Protein AF-A0ABD6EQ61-F1 (afdb_monomer)

Structure (mmCIF, N/CA/C/O backbone):
data_AF-A0ABD6EQ61-F1
#
_entry.id   AF-A0ABD6EQ61-F1
#
loop_
_atom_site.group_PDB
_atom_site.id
_atom_site.type_symbol
_atom_site.label_atom_id
_atom_site.label_alt_id
_atom_site.label_comp_id
_atom_site.label_asym_id
_atom_site.label_entity_id
_atom_site.label_seq_id
_atom_site.pdbx_PDB_ins_code
_atom_site.Cartn_x
_atom_site.Cartn_y
_atom_site.Cartn_z
_atom_site.occupancy
_atom_site.B_iso_or_equiv
_atom_site.auth_seq_id
_atom_site.auth_comp_id
_atom_site.auth_asym_id
_atom_site.auth_atom_id
_atom_site.pdbx_PDB_model_num
ATOM 1 N N . MET A 1 1 ? 49.813 24.484 -126.669 1.00 43.94 1 MET A N 1
ATOM 2 C CA . MET A 1 1 ? 51.231 24.761 -126.349 1.00 43.94 1 MET A CA 1
ATOM 3 C C . MET A 1 1 ? 51.283 25.978 -125.433 1.00 43.94 1 MET A C 1
ATOM 5 O O . MET A 1 1 ? 50.565 26.925 -125.719 1.00 43.94 1 MET A O 1
ATOM 9 N N . LYS A 1 2 ? 52.130 25.920 -124.394 1.00 38.12 2 LYS A N 1
ATOM 10 C CA . LYS A 1 2 ? 52.390 26.899 -123.311 1.00 38.12 2 LYS A CA 1
ATOM 11 C C . LYS A 1 2 ? 51.628 26.684 -121.996 1.00 38.12 2 LYS A C 1
ATOM 13 O O . LYS A 1 2 ? 50.573 27.247 -121.738 1.00 38.12 2 LYS A O 1
ATOM 18 N N . MET A 1 3 ? 52.274 25.844 -121.182 1.00 47.66 3 MET A N 1
ATOM 19 C CA . MET A 1 3 ? 52.389 25.958 -119.729 1.00 47.66 3 MET A CA 1
ATOM 20 C C . MET A 1 3 ? 52.598 27.409 -119.287 1.00 47.66 3 MET A C 1
ATOM 22 O O . MET A 1 3 ? 53.531 28.050 -119.770 1.00 47.66 3 MET A O 1
ATOM 26 N N . THR A 1 4 ? 51.844 27.841 -118.276 1.00 48.12 4 THR A N 1
ATOM 27 C CA . THR A 1 4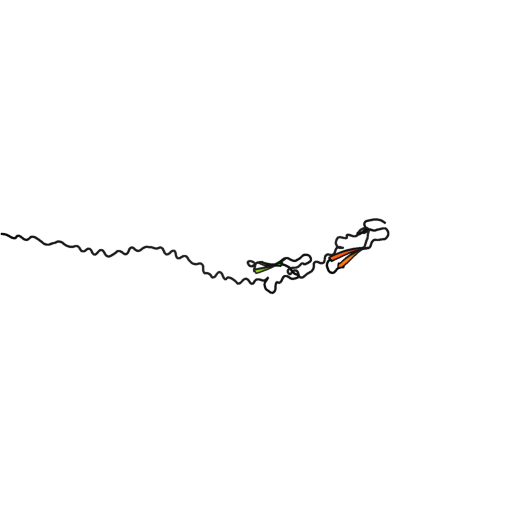 ? 52.349 28.810 -117.299 1.00 48.12 4 THR A CA 1
ATOM 28 C C . THR A 1 4 ? 51.806 28.462 -115.91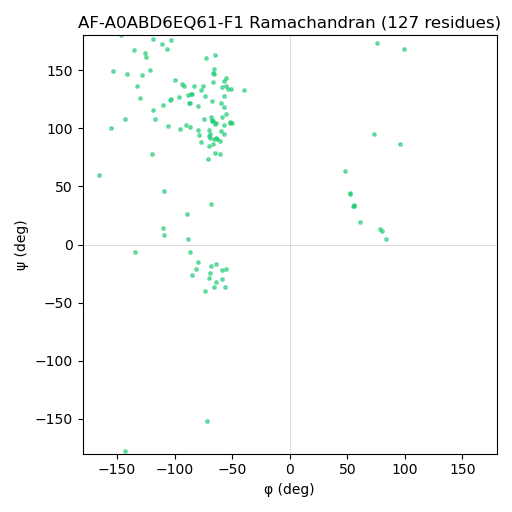7 1.00 48.12 4 THR A C 1
ATOM 30 O O . THR A 1 4 ? 50.618 28.576 -115.631 1.00 48.12 4 THR A O 1
ATOM 33 N N . THR A 1 5 ? 52.715 27.968 -115.088 1.00 56.69 5 THR A N 1
ATOM 34 C CA . THR A 1 5 ? 52.612 27.698 -113.655 1.00 56.69 5 THR A CA 1
ATOM 35 C C . THR A 1 5 ? 52.237 28.962 -112.880 1.00 56.69 5 THR A C 1
ATOM 37 O O . THR A 1 5 ? 52.807 30.011 -113.163 1.00 56.69 5 THR A O 1
ATOM 40 N N . CYS A 1 6 ? 51.379 28.870 -111.856 1.00 47.62 6 CYS A N 1
ATOM 41 C CA . CYS A 1 6 ? 51.390 29.846 -110.762 1.00 47.62 6 CYS A CA 1
ATOM 42 C C . CYS A 1 6 ? 50.811 29.278 -109.445 1.00 47.62 6 CYS A C 1
ATOM 44 O O . CYS A 1 6 ? 49.607 29.229 -109.232 1.00 47.62 6 CYS A O 1
ATOM 46 N N . ILE A 1 7 ? 51.756 28.909 -108.573 1.00 56.66 7 ILE A N 1
ATOM 47 C CA . ILE A 1 7 ? 51.791 29.108 -107.113 1.00 56.66 7 ILE A CA 1
ATOM 48 C C . ILE A 1 7 ? 50.859 28.262 -106.223 1.00 56.66 7 ILE A C 1
ATOM 50 O O . ILE A 1 7 ? 49.739 28.618 -105.873 1.00 56.66 7 ILE A O 1
ATOM 54 N N . ILE A 1 8 ? 51.460 27.176 -105.733 1.00 50.53 8 ILE A N 1
ATOM 55 C CA . ILE A 1 8 ? 51.165 26.492 -104.472 1.00 50.53 8 ILE A CA 1
ATOM 56 C C . ILE A 1 8 ? 51.366 27.481 -103.316 1.00 50.53 8 ILE A C 1
ATOM 58 O O . ILE A 1 8 ? 52.475 27.978 -103.142 1.00 50.53 8 ILE A O 1
ATOM 62 N N . SER A 1 9 ? 50.336 27.731 -102.504 1.00 48.50 9 SER A N 1
ATOM 63 C CA . SER A 1 9 ? 50.456 28.179 -101.101 1.00 48.50 9 SER A CA 1
ATOM 64 C C . SER A 1 9 ? 49.111 28.027 -100.384 1.00 48.50 9 SER A C 1
ATOM 66 O O . SER A 1 9 ? 48.530 28.992 -99.892 1.00 48.50 9 SER A O 1
ATOM 68 N N . VAL A 1 10 ? 48.588 26.800 -100.307 1.00 55.84 10 VAL A N 1
ATOM 69 C CA . VAL A 1 10 ? 47.589 26.490 -99.276 1.00 55.84 10 VAL A CA 1
ATOM 70 C C . VAL A 1 10 ? 48.372 26.330 -97.977 1.00 55.84 10 VAL A C 1
ATOM 72 O O . VAL A 1 10 ? 48.852 25.248 -97.655 1.00 55.84 10 VAL A O 1
ATOM 75 N N . LEU A 1 11 ? 48.573 27.439 -97.261 1.00 53.44 11 LEU A N 1
ATOM 76 C CA . LEU A 1 11 ? 49.031 27.408 -95.877 1.00 53.44 11 LEU A CA 1
ATOM 77 C C . LEU A 1 11 ? 47.926 26.750 -95.051 1.00 53.44 11 LEU A C 1
ATOM 79 O O . LEU A 1 11 ? 47.007 27.405 -94.560 1.00 53.44 11 LEU A O 1
ATOM 83 N N . THR A 1 12 ? 48.017 25.432 -94.907 1.00 50.38 12 THR A N 1
ATOM 84 C CA . THR A 1 12 ? 47.333 24.682 -93.864 1.00 50.38 12 THR A CA 1
ATOM 85 C C . THR A 1 12 ? 47.838 25.206 -92.522 1.00 50.38 12 THR A C 1
ATOM 87 O O . THR A 1 12 ? 48.814 24.701 -91.970 1.00 50.38 12 THR A O 1
ATOM 90 N N . LYS A 1 13 ? 47.192 26.243 -91.977 1.00 46.00 13 LYS A N 1
ATOM 91 C CA . LYS A 1 13 ? 47.269 26.521 -90.543 1.00 46.00 13 LYS A CA 1
ATOM 92 C C . LYS A 1 13 ? 46.569 25.362 -89.840 1.00 46.00 13 LYS A C 1
ATOM 94 O O . LYS A 1 13 ? 45.375 25.407 -89.568 1.00 46.00 13 LYS A O 1
ATOM 99 N N . GLN A 1 14 ? 47.329 24.304 -89.574 1.00 48.47 14 GLN A N 1
ATOM 100 C CA . GLN A 1 14 ? 47.028 23.342 -88.525 1.00 48.47 14 GLN A CA 1
ATOM 101 C C . GLN A 1 14 ? 47.137 24.086 -87.193 1.00 48.47 14 GLN A C 1
ATOM 103 O O . GLN A 1 14 ? 48.142 24.025 -86.494 1.00 48.47 14 GLN A O 1
ATOM 108 N N . THR A 1 15 ? 46.100 24.847 -86.849 1.00 46.84 15 THR A N 1
ATOM 109 C CA . THR A 1 15 ? 45.854 25.206 -85.458 1.00 46.84 15 THR A CA 1
ATOM 110 C C . THR A 1 15 ? 45.411 23.931 -84.765 1.00 46.84 15 THR A C 1
ATOM 112 O O . THR A 1 15 ? 44.268 23.496 -84.891 1.00 46.84 15 THR A O 1
ATOM 115 N N . THR A 1 16 ? 46.361 23.298 -84.087 1.00 51.25 16 THR A N 1
ATOM 116 C CA . THR A 1 16 ? 46.137 22.223 -83.128 1.00 51.25 16 THR A CA 1
ATOM 117 C C . THR A 1 16 ? 45.200 22.736 -82.036 1.00 51.25 16 THR A C 1
ATOM 119 O O . THR A 1 16 ? 45.631 23.392 -81.089 1.00 51.25 16 THR A O 1
ATOM 122 N N . ILE A 1 17 ? 43.901 22.481 -82.183 1.00 57.25 17 ILE A N 1
ATOM 123 C CA . ILE A 1 17 ? 42.932 22.661 -81.104 1.00 57.25 17 ILE A CA 1
ATOM 124 C C . ILE A 1 17 ? 43.088 21.437 -80.203 1.00 57.25 17 ILE A C 1
ATOM 126 O O . ILE A 1 17 ? 42.546 20.368 -80.474 1.00 57.25 17 ILE A O 1
ATOM 130 N N . SER A 1 18 ? 43.903 21.581 -79.159 1.00 48.28 18 SER A N 1
ATOM 131 C CA . SER A 1 18 ? 43.946 20.630 -78.050 1.00 48.28 18 SER A CA 1
ATOM 132 C C . SER A 1 18 ? 42.541 20.475 -77.458 1.00 48.28 18 SER A C 1
ATOM 134 O O . SER A 1 18 ? 41.819 21.471 -77.355 1.00 48.28 18 SER A O 1
ATOM 136 N N . PRO A 1 19 ? 42.130 19.271 -77.026 1.00 53.31 19 PRO A N 1
ATOM 137 C CA . PRO A 1 19 ? 40.847 19.107 -76.368 1.00 53.31 19 PRO A CA 1
ATOM 138 C C . PRO A 1 19 ? 40.913 19.829 -75.019 1.00 53.31 19 PRO A C 1
ATOM 140 O O . PRO A 1 19 ? 41.580 19.379 -74.085 1.00 53.31 19 PRO A O 1
ATOM 143 N N . VAL A 1 20 ? 40.244 20.977 -74.910 1.00 53.12 20 VAL A N 1
ATOM 144 C CA . VAL A 1 20 ? 40.008 21.613 -73.614 1.00 53.12 20 VAL A CA 1
ATOM 145 C C . VAL A 1 20 ? 39.056 20.693 -72.862 1.00 53.12 20 VAL A C 1
ATOM 147 O O . VAL A 1 20 ? 37.887 20.543 -73.213 1.00 53.12 20 VAL A O 1
ATOM 150 N N . ARG A 1 21 ? 39.604 20.003 -71.863 1.00 55.31 21 ARG A N 1
ATOM 151 C CA . ARG A 1 21 ? 38.891 19.099 -70.964 1.00 55.31 21 ARG A CA 1
ATOM 152 C C . ARG A 1 21 ? 37.742 19.887 -70.329 1.00 55.31 21 ARG A C 1
ATOM 154 O O . ARG A 1 21 ? 37.987 20.818 -69.565 1.00 55.31 21 ARG A O 1
ATOM 161 N N . ALA A 1 22 ? 36.502 19.540 -70.665 1.00 55.88 22 ALA A N 1
ATOM 162 C CA . ALA A 1 22 ? 35.324 20.048 -69.977 1.00 55.88 22 ALA A CA 1
ATOM 163 C C . ALA A 1 22 ? 35.371 19.535 -68.532 1.00 55.88 22 ALA A C 1
ATOM 165 O O . ALA A 1 22 ? 34.962 18.415 -68.233 1.00 55.88 22 ALA A O 1
ATOM 166 N N . SER A 1 23 ? 35.967 20.328 -67.645 1.00 57.09 23 SER A N 1
ATOM 167 C CA . SER A 1 23 ? 36.009 20.051 -66.217 1.00 57.09 23 SER A CA 1
ATOM 168 C C . SER A 1 23 ? 34.604 20.242 -65.665 1.00 57.09 23 SER A C 1
ATOM 170 O O . SER A 1 23 ? 34.192 21.348 -65.324 1.00 57.09 23 SER A O 1
ATOM 172 N N . THR A 1 24 ? 33.844 19.153 -65.607 1.00 59.88 24 THR A N 1
ATOM 173 C CA . THR A 1 24 ? 32.619 19.074 -64.819 1.00 59.88 24 THR A CA 1
ATOM 174 C C . THR A 1 24 ? 32.977 19.387 -63.368 1.00 59.88 24 THR A C 1
ATOM 176 O O . THR A 1 24 ? 33.539 18.543 -62.669 1.00 59.88 24 THR A O 1
ATOM 179 N N . PHE A 1 25 ? 32.670 20.598 -62.902 1.00 57.53 25 PHE A N 1
ATOM 180 C CA . PHE A 1 25 ? 32.642 20.913 -61.477 1.00 57.53 25 PHE A CA 1
ATOM 181 C C . PHE A 1 25 ? 31.424 20.215 -60.861 1.00 57.53 25 PHE A C 1
ATOM 183 O O . PHE A 1 25 ? 30.413 20.834 -60.543 1.00 57.53 25 PHE A O 1
ATOM 190 N N . LEU A 1 26 ? 31.510 18.893 -60.703 1.00 61.66 26 LEU A N 1
ATOM 191 C CA . LEU A 1 26 ? 30.679 18.185 -59.742 1.00 61.66 26 LEU A CA 1
ATOM 192 C C . LEU A 1 26 ? 31.181 18.620 -58.369 1.00 61.66 26 LEU A C 1
ATOM 194 O O . LEU A 1 26 ? 32.149 18.068 -57.840 1.00 61.66 26 LEU A O 1
ATOM 198 N N . ALA A 1 27 ? 30.565 19.671 -57.827 1.00 61.72 27 ALA A N 1
ATOM 199 C C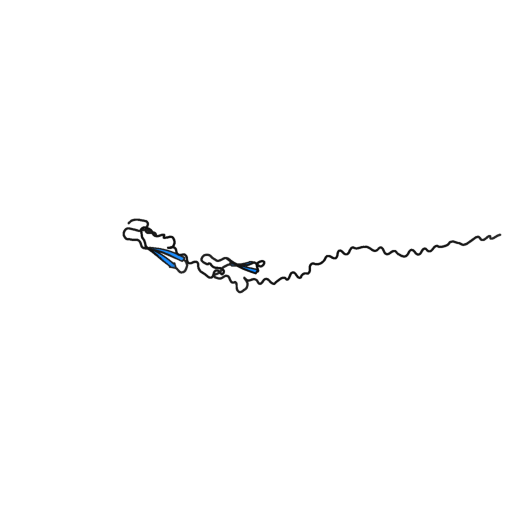A . ALA A 1 27 ? 30.734 20.049 -56.438 1.00 61.72 27 ALA A CA 1
ATOM 200 C C . ALA A 1 27 ? 30.456 18.801 -55.597 1.00 61.72 27 ALA A C 1
ATOM 202 O O . ALA A 1 27 ? 29.317 18.355 -55.462 1.00 61.72 27 ALA A O 1
ATOM 203 N N . SER A 1 28 ? 31.521 18.195 -55.079 1.00 62.97 28 SER A N 1
ATOM 204 C CA . SER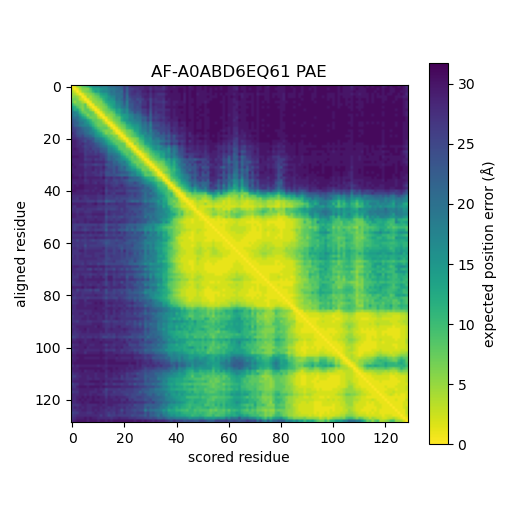 A 1 28 ? 31.416 17.104 -54.127 1.00 62.97 28 SER A CA 1
ATOM 205 C C . SER A 1 28 ? 30.896 17.715 -52.835 1.00 62.97 28 SER A C 1
ATOM 207 O O . SER A 1 28 ? 31.679 18.090 -51.963 1.00 62.97 28 SER A O 1
ATOM 209 N N . VAL A 1 29 ? 29.572 17.862 -52.714 1.00 62.34 29 VAL A N 1
ATOM 210 C CA . VAL A 1 29 ? 28.930 18.046 -51.415 1.00 62.34 29 VAL A CA 1
ATOM 211 C C . VAL A 1 29 ? 29.229 16.766 -50.658 1.00 62.34 29 VAL A C 1
ATOM 213 O O . VAL A 1 29 ? 28.547 15.751 -50.784 1.00 62.34 29 VAL A O 1
ATOM 216 N N . LYS A 1 30 ? 30.343 16.778 -49.932 1.00 66.00 30 LYS A N 1
ATOM 217 C CA . LYS A 1 30 ? 30.706 15.688 -49.052 1.00 66.00 30 LYS A CA 1
ATOM 218 C C . LYS A 1 30 ? 29.692 15.743 -47.926 1.00 66.00 30 LYS A C 1
ATOM 220 O O . LYS A 1 30 ? 29.840 16.534 -46.998 1.00 66.00 30 LYS A O 1
ATOM 225 N N . ALA A 1 31 ? 28.632 14.947 -48.052 1.00 64.75 31 ALA A N 1
ATOM 226 C CA . ALA A 1 31 ? 27.750 14.646 -46.945 1.00 64.75 31 ALA A CA 1
ATOM 227 C C . ALA A 1 31 ? 28.657 14.169 -45.810 1.00 64.75 31 ALA A C 1
ATOM 229 O O . ALA A 1 31 ? 29.255 13.091 -45.884 1.00 64.75 31 ALA A O 1
ATOM 230 N N . ARG A 1 32 ? 28.859 15.022 -44.803 1.00 63.25 32 ARG A N 1
ATOM 231 C CA . ARG A 1 32 ? 29.512 14.590 -43.576 1.00 63.25 32 ARG A CA 1
ATOM 232 C C . ARG A 1 32 ? 28.552 13.577 -42.982 1.00 63.25 32 ARG A C 1
ATOM 234 O O . ARG A 1 32 ? 27.502 13.956 -42.473 1.00 63.25 32 ARG A O 1
ATOM 241 N N . ARG A 1 33 ? 28.880 12.289 -43.105 1.00 64.88 33 ARG A N 1
ATOM 242 C CA . ARG A 1 33 ? 28.265 11.284 -42.246 1.00 64.88 33 ARG A CA 1
ATOM 243 C C . ARG A 1 33 ? 28.575 11.732 -40.825 1.00 64.88 33 ARG A C 1
ATOM 245 O O . ARG A 1 33 ? 29.747 11.889 -40.479 1.00 64.88 33 ARG A O 1
ATOM 252 N N . LEU A 1 34 ? 27.530 12.010 -40.050 1.00 59.34 34 LEU A N 1
ATOM 253 C CA . LEU A 1 34 ? 27.657 12.050 -38.601 1.00 59.34 34 LEU A CA 1
ATOM 254 C C . LEU A 1 34 ? 28.339 10.738 -38.190 1.00 59.34 34 LEU A C 1
ATOM 256 O O . LEU A 1 34 ? 27.986 9.691 -38.743 1.00 59.34 34 LEU A O 1
ATOM 260 N N . PRO A 1 35 ? 29.349 10.774 -37.309 1.00 61.44 35 PRO A N 1
ATOM 261 C CA . PRO A 1 35 ? 29.958 9.545 -36.838 1.00 61.44 35 PRO A CA 1
ATOM 262 C C . PRO A 1 35 ? 28.850 8.684 -36.224 1.00 61.44 35 PRO A C 1
ATOM 264 O O . PRO A 1 35 ? 28.112 9.149 -35.358 1.00 61.44 35 PRO A O 1
ATOM 267 N N . GLU A 1 36 ? 28.736 7.423 -36.647 1.00 58.72 36 GLU A N 1
ATOM 268 C CA . GLU A 1 36 ? 27.879 6.403 -36.016 1.00 58.72 36 GLU A CA 1
ATOM 269 C C . GLU A 1 36 ? 28.409 6.003 -34.622 1.00 58.72 36 GLU A C 1
ATOM 271 O O . GLU A 1 36 ? 28.310 4.863 -34.187 1.00 58.72 36 GLU A O 1
ATOM 276 N N . THR A 1 37 ? 28.989 6.958 -33.898 1.00 58.97 37 THR A N 1
ATOM 277 C CA . THR A 1 37 ? 29.359 6.857 -32.493 1.00 58.97 37 THR A CA 1
ATOM 278 C C . THR A 1 37 ? 28.435 7.746 -31.671 1.00 58.97 37 THR A C 1
ATOM 280 O O . THR A 1 37 ? 28.870 8.457 -30.768 1.00 58.97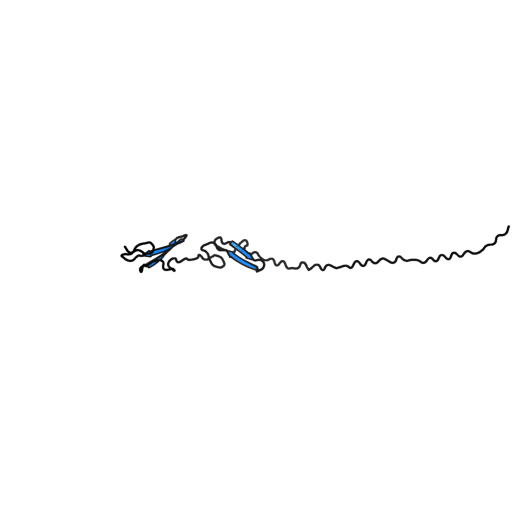 37 THR A O 1
ATOM 283 N N . VAL A 1 38 ? 27.126 7.684 -31.931 1.00 58.38 38 VAL A N 1
ATOM 284 C CA . VAL A 1 38 ? 26.233 7.676 -30.773 1.00 58.38 38 VAL A CA 1
ATOM 285 C C . VAL A 1 38 ? 26.595 6.372 -30.093 1.00 58.38 38 VAL A C 1
ATOM 287 O O . VAL A 1 38 ? 26.289 5.305 -30.623 1.00 58.38 38 VAL A O 1
ATOM 290 N N . HIS A 1 39 ? 27.337 6.428 -28.986 1.00 61.50 39 HIS A N 1
ATOM 291 C CA . HIS A 1 39 ? 27.433 5.270 -28.117 1.00 61.50 39 HIS A CA 1
ATOM 292 C C . HIS A 1 39 ? 25.991 4.828 -27.870 1.00 61.50 39 HIS A C 1
ATOM 294 O O . HIS A 1 39 ? 25.265 5.473 -27.111 1.00 61.50 39 HIS A O 1
ATOM 300 N N . LYS A 1 40 ? 25.564 3.736 -28.522 1.00 61.09 40 LYS A N 1
ATOM 301 C CA . LYS A 1 40 ? 24.501 2.876 -28.013 1.00 61.09 40 LYS A CA 1
ATOM 302 C C . LYS A 1 40 ? 25.049 2.377 -26.688 1.00 61.09 40 LYS A C 1
ATOM 304 O O . LYS A 1 40 ? 25.627 1.301 -26.590 1.00 61.09 40 LYS A O 1
ATOM 309 N N . THR A 1 41 ? 24.982 3.245 -25.687 1.00 65.75 41 THR A N 1
ATOM 310 C CA . THR A 1 41 ? 25.231 2.901 -24.307 1.00 65.75 41 THR A CA 1
ATOM 311 C C . THR A 1 41 ? 24.195 1.828 -24.077 1.00 65.75 41 THR A C 1
ATOM 313 O O . THR A 1 41 ? 23.005 2.105 -24.208 1.00 65.75 41 THR A O 1
ATOM 316 N N . LYS A 1 42 ? 24.632 0.578 -23.936 1.00 74.81 42 LYS A N 1
ATOM 317 C CA . LYS A 1 42 ? 23.731 -0.541 -23.702 1.00 74.81 42 LYS A CA 1
ATOM 318 C C . LYS A 1 42 ? 23.009 -0.219 -22.397 1.00 74.81 42 LYS A C 1
ATOM 320 O O . LYS A 1 42 ? 23.588 -0.361 -21.328 1.00 74.81 42 LYS A O 1
ATOM 325 N N . VAL A 1 43 ? 21.800 0.323 -22.501 1.00 79.25 43 VAL A N 1
ATOM 326 C CA . VAL A 1 43 ? 20.977 0.642 -21.342 1.00 79.25 43 VAL A CA 1
ATOM 327 C C . VAL A 1 43 ? 20.468 -0.702 -20.842 1.00 79.25 43 VAL A C 1
ATOM 329 O O . VAL A 1 43 ? 19.716 -1.387 -21.537 1.00 79.25 43 VAL A O 1
ATOM 332 N N . GLU A 1 44 ? 20.995 -1.149 -19.707 1.00 84.44 44 GLU A N 1
ATOM 333 C CA . GLU A 1 44 ? 20.637 -2.446 -19.147 1.00 84.44 44 GLU A CA 1
ATOM 334 C C . GLU A 1 44 ? 19.186 -2.416 -18.686 1.00 84.44 44 GLU A C 1
ATOM 336 O O . GLU A 1 44 ? 18.808 -1.572 -17.879 1.00 84.44 44 GLU A O 1
ATOM 341 N N . ASN A 1 45 ? 18.372 -3.333 -19.213 1.00 89.69 45 ASN A N 1
ATOM 342 C CA . ASN A 1 45 ? 16.984 -3.458 -18.797 1.00 89.69 45 ASN A CA 1
ATOM 343 C C . ASN A 1 45 ? 16.927 -3.932 -17.340 1.00 89.69 45 ASN A C 1
ATOM 345 O O . ASN A 1 45 ? 17.165 -5.106 -17.051 1.00 89.69 45 ASN A O 1
ATOM 349 N N . MET A 1 46 ? 16.571 -3.014 -16.444 1.00 90.56 46 MET A N 1
ATOM 350 C CA . MET A 1 46 ? 16.432 -3.283 -15.013 1.00 90.56 46 MET A CA 1
ATOM 351 C C . MET A 1 46 ? 15.243 -4.211 -14.708 1.00 90.56 46 MET A C 1
ATOM 353 O O . MET A 1 46 ? 15.239 -4.866 -13.676 1.00 90.56 46 MET A O 1
ATOM 357 N N . CYS A 1 47 ? 14.287 -4.365 -15.631 1.00 94.94 47 CYS A N 1
ATOM 358 C CA . CYS A 1 47 ? 13.188 -5.337 -15.564 1.00 94.94 47 CYS A CA 1
ATOM 359 C C . CYS A 1 47 ? 13.544 -6.699 -16.198 1.00 94.94 47 CYS A C 1
ATOM 361 O O . CYS A 1 47 ? 12.674 -7.388 -16.728 1.00 94.94 47 CYS A O 1
ATOM 363 N N . GLY A 1 48 ? 14.830 -7.062 -16.227 1.00 89.12 48 GLY A N 1
ATOM 364 C CA . GLY A 1 48 ? 15.320 -8.310 -16.817 1.00 89.12 48 GLY A CA 1
ATOM 365 C C . GLY A 1 48 ? 14.969 -9.571 -16.010 1.00 89.12 48 GLY A C 1
ATOM 366 O O . GLY A 1 48 ? 13.986 -9.630 -15.280 1.00 89.12 48 GLY A O 1
ATOM 367 N N . ALA A 1 49 ? 15.811 -10.606 -16.115 1.00 83.62 49 ALA A N 1
ATOM 368 C CA . ALA A 1 49 ? 15.569 -11.921 -15.498 1.00 83.62 49 ALA A CA 1
ATOM 369 C C . ALA A 1 49 ? 15.408 -11.897 -13.961 1.00 83.62 49 ALA A C 1
ATOM 371 O O . ALA A 1 49 ? 14.816 -12.809 -13.391 1.00 83.62 49 ALA A O 1
ATOM 372 N N . LYS A 1 50 ? 15.929 -10.862 -13.291 1.00 87.06 50 LYS A N 1
ATOM 373 C CA . LYS A 1 50 ? 15.696 -10.572 -11.872 1.00 87.06 50 LYS A CA 1
ATOM 374 C C . LYS A 1 50 ? 15.043 -9.197 -11.757 1.00 87.06 50 LYS A C 1
ATOM 376 O O . LYS A 1 50 ? 15.726 -8.217 -11.483 1.00 87.06 50 LYS A O 1
ATOM 381 N N . SER A 1 51 ? 13.744 -9.132 -12.037 1.00 91.19 51 SER A N 1
ATOM 382 C CA . SER A 1 51 ? 12.969 -7.903 -11.854 1.00 91.19 51 SER A CA 1
ATOM 383 C C . SER A 1 51 ? 13.034 -7.446 -10.385 1.00 91.19 51 SER A C 1
ATOM 385 O O . SER A 1 51 ? 12.871 -8.288 -9.500 1.00 91.19 51 SER A O 1
ATOM 387 N N . PRO A 1 52 ? 13.243 -6.145 -10.110 1.00 95.62 52 PRO A N 1
ATOM 388 C CA . PRO A 1 52 ? 13.238 -5.595 -8.753 1.00 95.62 52 PRO A CA 1
ATOM 389 C C . PRO A 1 52 ? 11.838 -5.599 -8.124 1.00 95.62 52 PRO A C 1
ATOM 391 O O . PRO A 1 52 ? 11.709 -5.648 -6.905 1.00 95.62 52 PRO A O 1
ATOM 394 N N . CYS A 1 53 ? 10.789 -5.586 -8.949 1.00 97.44 53 CYS A N 1
ATOM 395 C CA . CYS A 1 53 ? 9.407 -5.583 -8.486 1.00 97.44 53 CYS A CA 1
ATOM 396 C C . CYS A 1 53 ? 8.993 -6.957 -7.944 1.00 97.44 53 CYS A C 1
ATOM 398 O O . CYS A 1 53 ? 9.128 -7.969 -8.638 1.00 97.44 53 CYS A O 1
ATOM 400 N N . LEU A 1 54 ? 8.458 -6.977 -6.724 1.00 95.69 54 LEU A N 1
ATOM 401 C CA . LEU A 1 54 ? 8.038 -8.173 -5.993 1.00 95.69 54 LEU A CA 1
ATOM 402 C C . LEU A 1 54 ? 6.511 -8.353 -6.022 1.00 95.69 54 LEU A C 1
ATOM 404 O O . LEU A 1 54 ? 5.780 -7.522 -6.555 1.00 95.69 54 LEU A O 1
ATOM 408 N N . ASN A 1 55 ? 6.022 -9.464 -5.461 1.00 94.44 55 ASN A N 1
ATOM 409 C CA . ASN A 1 55 ? 4.591 -9.726 -5.239 1.00 94.44 55 ASN A CA 1
ATOM 410 C C . ASN A 1 55 ? 3.708 -9.545 -6.491 1.00 94.44 55 ASN A C 1
ATOM 412 O O . ASN A 1 55 ? 2.634 -8.955 -6.432 1.00 94.44 55 ASN A O 1
ATOM 416 N N . ASN A 1 56 ? 4.166 -10.064 -7.635 1.00 93.88 56 ASN A N 1
ATOM 417 C CA . ASN A 1 56 ? 3.483 -9.972 -8.934 1.00 93.88 56 ASN A CA 1
ATOM 418 C C . ASN A 1 56 ? 3.274 -8.536 -9.459 1.00 93.88 56 ASN A C 1
ATOM 420 O O . ASN A 1 56 ? 2.440 -8.314 -10.339 1.00 93.88 56 ASN A O 1
ATOM 424 N N . ALA A 1 57 ? 4.027 -7.556 -8.956 1.00 96.44 57 ALA A N 1
ATOM 425 C CA . ALA A 1 57 ? 4.009 -6.199 -9.483 1.00 96.44 57 ALA A CA 1
ATOM 426 C C . ALA A 1 57 ? 4.555 -6.126 -10.919 1.00 96.44 57 ALA A C 1
ATOM 428 O O . ALA A 1 57 ? 5.413 -6.908 -11.337 1.00 96.44 57 ALA A O 1
ATOM 429 N N . THR A 1 58 ? 4.065 -5.149 -11.686 1.00 96.81 58 THR A N 1
ATOM 430 C CA . THR A 1 58 ? 4.519 -4.920 -13.065 1.00 96.81 58 THR A CA 1
ATOM 431 C C . THR A 1 58 ? 5.734 -3.998 -13.066 1.00 96.81 58 THR A C 1
ATOM 433 O O . THR A 1 58 ? 5.644 -2.863 -12.603 1.00 96.81 58 THR A O 1
ATOM 436 N N . CYS A 1 59 ? 6.853 -4.466 -13.618 1.00 97.19 59 CYS A N 1
ATOM 437 C CA . CYS A 1 59 ? 8.060 -3.659 -13.779 1.00 97.19 59 CYS A CA 1
ATOM 438 C C . CYS A 1 59 ? 8.005 -2.832 -15.066 1.00 97.19 59 CYS A C 1
ATOM 440 O O . CYS A 1 59 ? 7.745 -3.366 -16.145 1.00 97.19 59 CYS A O 1
ATOM 442 N N . ILE A 1 60 ? 8.264 -1.530 -14.949 1.00 96.31 60 ILE A N 1
ATOM 443 C CA . ILE A 1 60 ? 8.285 -0.575 -16.057 1.00 96.31 60 ILE A CA 1
ATOM 444 C C . ILE A 1 60 ? 9.690 0.018 -16.135 1.00 96.31 60 ILE A C 1
ATOM 446 O O . ILE A 1 60 ? 10.129 0.709 -15.216 1.00 96.31 60 ILE A O 1
ATOM 450 N N . PHE A 1 61 ? 10.389 -0.251 -17.235 1.00 95.25 61 PHE A N 1
ATOM 451 C CA . PHE A 1 61 ? 11.741 0.241 -17.474 1.00 95.25 61 PHE A CA 1
ATOM 452 C C . PHE A 1 61 ? 11.723 1.516 -18.324 1.00 95.25 61 PHE A C 1
ATOM 454 O O . PHE A 1 61 ? 11.150 1.525 -19.413 1.00 95.25 61 PHE A O 1
ATOM 461 N N . ASP A 1 62 ? 12.376 2.573 -17.841 1.00 93.44 62 ASP A N 1
ATOM 462 C CA . ASP A 1 62 ? 12.581 3.838 -18.549 1.00 93.44 62 ASP A CA 1
ATOM 463 C C . ASP A 1 62 ? 14.045 3.910 -19.010 1.00 93.44 62 ASP A C 1
ATOM 465 O O . ASP A 1 62 ? 14.969 4.160 -18.226 1.00 93.44 62 ASP A O 1
ATOM 469 N N . ALA A 1 63 ? 14.258 3.636 -20.298 1.00 90.38 63 ALA A N 1
ATOM 470 C CA . ALA A 1 63 ? 15.595 3.570 -20.877 1.00 90.38 63 ALA A CA 1
ATOM 471 C C . ALA A 1 63 ? 16.276 4.946 -20.978 1.00 90.38 63 ALA A C 1
ATOM 473 O O . ALA A 1 63 ? 17.504 5.022 -20.899 1.00 90.38 63 ALA A O 1
ATOM 474 N N . ASP A 1 64 ? 15.496 6.021 -21.112 1.00 90.56 64 ASP A N 1
ATOM 475 C CA . ASP A 1 64 ? 16.007 7.387 -21.242 1.00 90.56 64 ASP A CA 1
ATOM 476 C C . ASP A 1 64 ? 16.545 7.896 -19.902 1.0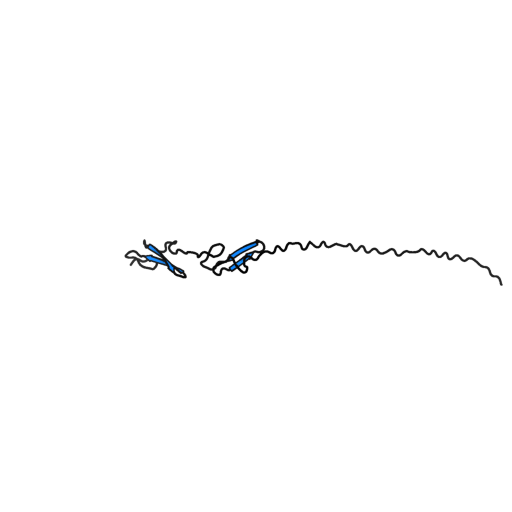0 90.56 64 ASP A C 1
ATOM 478 O O . ASP A 1 64 ? 17.615 8.505 -19.834 1.00 90.56 64 ASP A O 1
ATOM 482 N N . LYS A 1 65 ? 15.836 7.579 -18.812 1.00 92.00 65 LYS A N 1
ATOM 483 C CA . LYS A 1 65 ? 16.237 7.931 -17.444 1.00 92.00 65 LYS A CA 1
ATOM 484 C C . LYS A 1 65 ? 17.167 6.913 -16.795 1.00 92.00 65 LYS A C 1
ATOM 486 O O . LYS A 1 65 ? 17.668 7.176 -15.705 1.00 92.00 65 LYS A O 1
ATOM 491 N N . LYS A 1 66 ? 17.418 5.773 -17.452 1.00 90.94 66 LYS A N 1
ATOM 492 C CA . LYS A 1 66 ? 18.169 4.637 -16.889 1.00 90.94 66 LYS A CA 1
ATOM 493 C C . LYS A 1 66 ? 17.593 4.213 -15.530 1.00 90.94 66 LYS A C 1
ATOM 495 O O . LYS A 1 66 ? 18.337 4.000 -14.576 1.00 90.94 66 LYS A O 1
ATOM 500 N N . SER A 1 67 ? 16.267 4.143 -15.441 1.00 92.88 67 SER A N 1
ATOM 501 C CA . SER A 1 67 ? 15.544 3.878 -14.196 1.00 92.88 67 SER A CA 1
ATOM 502 C C . SER A 1 67 ? 14.433 2.852 -14.398 1.00 92.88 67 SER A C 1
ATOM 504 O O . SER A 1 67 ? 14.042 2.543 -15.523 1.00 92.88 67 SER A O 1
ATOM 506 N N . TYR A 1 68 ? 13.880 2.349 -13.299 1.00 95.06 68 TYR A N 1
ATOM 507 C CA . TYR A 1 68 ? 12.676 1.524 -13.308 1.00 95.06 68 TYR A CA 1
ATOM 508 C C . TYR A 1 68 ? 11.618 2.115 -12.376 1.00 95.06 68 TYR A C 1
ATOM 510 O O . TYR A 1 68 ? 11.901 2.977 -11.548 1.00 95.06 68 TYR A O 1
ATOM 518 N N . SER A 1 69 ? 10.389 1.642 -12.531 1.00 96.88 69 SER A N 1
ATOM 519 C CA . SER A 1 69 ? 9.313 1.843 -11.568 1.00 96.88 69 SER A CA 1
ATOM 520 C C . SER A 1 69 ? 8.478 0.574 -11.472 1.00 96.88 69 SER A C 1
ATOM 522 O O . SER A 1 69 ? 8.321 -0.152 -12.459 1.00 96.88 69 SER A O 1
ATOM 524 N N . CYS A 1 70 ? 7.949 0.300 -10.285 1.00 98.06 70 CYS A N 1
ATOM 525 C CA . CYS A 1 70 ? 7.057 -0.824 -10.060 1.00 98.06 70 CYS A CA 1
ATOM 526 C C . CYS A 1 70 ? 5.618 -0.329 -9.952 1.00 98.06 70 CYS A C 1
ATOM 528 O O . CYS A 1 70 ? 5.286 0.507 -9.114 1.00 98.06 70 CYS A O 1
ATOM 530 N N . LYS A 1 71 ? 4.736 -0.875 -10.789 1.00 97.56 71 LYS A N 1
ATOM 531 C CA . LYS A 1 71 ? 3.294 -0.746 -10.599 1.00 97.56 71 LYS A CA 1
ATOM 532 C C . LYS A 1 71 ? 2.840 -1.869 -9.673 1.00 97.56 71 LYS A C 1
ATOM 534 O O . LYS A 1 71 ? 2.704 -3.016 -10.111 1.00 97.56 71 LYS A O 1
ATOM 539 N N . CYS A 1 72 ? 2.638 -1.528 -8.404 1.00 96.25 72 CYS A N 1
ATOM 540 C CA . CYS A 1 72 ? 2.209 -2.477 -7.386 1.00 96.25 72 CYS A CA 1
ATOM 541 C C . CYS A 1 72 ? 0.798 -2.999 -7.648 1.00 96.25 72 CYS A C 1
ATOM 543 O O . CYS A 1 72 ? -0.066 -2.289 -8.170 1.00 96.25 72 CYS A O 1
ATOM 545 N N . VAL A 1 73 ? 0.584 -4.260 -7.279 1.00 94.06 73 VAL A N 1
ATOM 546 C CA . VAL A 1 73 ? -0.758 -4.828 -7.159 1.00 94.06 73 VAL A CA 1
ATOM 547 C C . VAL A 1 73 ? -1.447 -4.258 -5.917 1.00 94.06 73 VAL A C 1
ATOM 549 O O . VAL A 1 73 ? -0.791 -3.731 -5.015 1.00 94.06 73 VAL A O 1
ATOM 552 N N . GLU A 1 74 ? -2.773 -4.351 -5.875 1.00 88.12 74 GLU A N 1
ATOM 553 C CA . GLU A 1 74 ? -3.560 -3.878 -4.736 1.00 88.12 74 GLU A CA 1
ATOM 554 C C . GLU A 1 74 ? -3.084 -4.522 -3.424 1.00 88.12 74 GLU A C 1
ATOM 556 O O . GLU A 1 74 ? -2.796 -5.718 -3.365 1.00 88.12 74 GLU A O 1
ATOM 561 N N . GLY A 1 75 ? -2.967 -3.708 -2.372 1.00 85.94 75 GLY A N 1
ATOM 562 C CA . GLY A 1 75 ? -2.501 -4.160 -1.063 1.00 85.94 75 GLY A CA 1
ATOM 563 C C . GLY A 1 75 ? -0.981 -4.223 -0.897 1.00 85.94 75 GLY A C 1
ATOM 564 O O . GLY A 1 75 ? -0.540 -4.636 0.171 1.00 85.94 75 GLY A O 1
ATOM 565 N N . TYR A 1 76 ? -0.181 -3.790 -1.878 1.00 92.06 76 TYR A N 1
ATOM 566 C CA . TYR A 1 76 ? 1.272 -3.644 -1.738 1.00 92.06 76 TYR A CA 1
ATOM 567 C C . TYR A 1 76 ? 1.738 -2.214 -2.009 1.00 92.06 76 TYR A C 1
ATOM 569 O O . TYR A 1 76 ? 1.134 -1.477 -2.785 1.00 92.06 76 TYR A O 1
ATOM 577 N N . THR A 1 77 ? 2.825 -1.826 -1.353 1.00 91.56 77 THR A N 1
ATOM 578 C CA . THR A 1 77 ? 3.409 -0.485 -1.400 1.00 91.56 77 THR A CA 1
ATOM 579 C C . THR A 1 77 ? 4.936 -0.557 -1.373 1.00 91.56 77 THR A C 1
ATOM 581 O O . THR A 1 77 ? 5.501 -1.649 -1.324 1.00 91.56 77 THR A O 1
ATOM 584 N N . ASN A 1 78 ? 5.568 0.619 -1.368 1.00 94.44 78 ASN A N 1
ATOM 585 C CA . ASN A 1 78 ? 6.995 0.902 -1.506 1.00 94.44 78 ASN A CA 1
ATOM 586 C C . ASN A 1 78 ? 7.545 0.770 -2.939 1.00 94.44 78 ASN A C 1
ATOM 588 O O . ASN A 1 78 ? 6.838 0.373 -3.862 1.00 94.44 78 ASN A O 1
ATOM 592 N N . GLU A 1 79 ? 8.812 1.154 -3.127 1.00 95.75 79 GLU A N 1
ATOM 593 C CA . GLU A 1 79 ? 9.467 1.233 -4.444 1.00 95.75 79 GLU A CA 1
ATOM 594 C C . GLU A 1 79 ? 9.438 -0.095 -5.217 1.00 95.75 79 GLU A C 1
ATOM 596 O O . GLU A 1 79 ? 9.257 -0.097 -6.433 1.00 95.75 79 GLU A O 1
ATOM 601 N N . ASN A 1 80 ? 9.566 -1.218 -4.505 1.00 96.25 80 ASN A N 1
ATOM 602 C CA . ASN A 1 80 ? 9.664 -2.561 -5.076 1.00 96.25 80 ASN A CA 1
ATOM 603 C C . ASN A 1 80 ? 8.417 -3.414 -4.827 1.00 96.25 80 ASN A C 1
ATOM 605 O O . ASN A 1 80 ? 8.420 -4.612 -5.114 1.00 96.25 80 ASN A O 1
ATOM 609 N N . CYS A 1 81 ? 7.347 -2.817 -4.298 1.00 96.69 81 CYS A N 1
ATOM 610 C CA . CYS A 1 81 ? 6.118 -3.501 -3.908 1.00 96.69 81 CYS A CA 1
ATOM 611 C C . CYS A 1 81 ? 6.357 -4.645 -2.910 1.00 96.69 81 CYS A C 1
ATOM 613 O O . CYS A 1 81 ? 5.696 -5.683 -2.982 1.00 96.69 81 CYS A O 1
ATOM 615 N N . SER A 1 82 ? 7.343 -4.505 -2.018 1.00 94.56 82 SER A N 1
ATOM 616 C CA . SER A 1 82 ? 7.718 -5.557 -1.064 1.00 94.56 82 SER A CA 1
ATOM 617 C C . SER A 1 82 ? 6.873 -5.531 0.205 1.00 94.56 82 SER A C 1
ATOM 619 O O . SER A 1 82 ? 6.720 -6.559 0.861 1.00 94.56 82 SER A O 1
ATOM 621 N N . GLU A 1 83 ? 6.339 -4.364 0.552 1.00 90.38 83 GLU A N 1
ATOM 622 C CA . GLU A 1 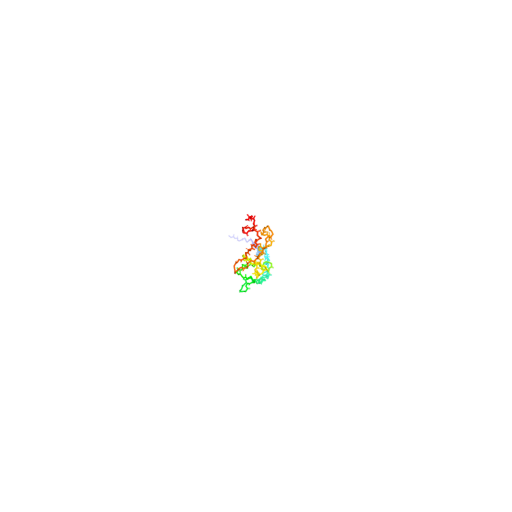83 ? 5.555 -4.150 1.761 1.00 90.38 83 GLU A CA 1
ATOM 623 C C . GLU A 1 83 ? 4.074 -4.318 1.477 1.00 90.38 83 GLU A C 1
ATOM 625 O O . GLU A 1 83 ? 3.562 -3.837 0.467 1.00 90.38 83 GLU A O 1
ATOM 630 N N . ARG A 1 84 ? 3.374 -4.986 2.390 1.00 85.81 84 ARG A N 1
ATOM 631 C CA . ARG A 1 84 ? 1.920 -5.070 2.353 1.00 85.81 84 ARG A CA 1
ATOM 632 C C . ARG A 1 84 ? 1.349 -3.816 3.009 1.00 85.81 84 ARG A C 1
ATOM 634 O O . ARG A 1 84 ? 1.827 -3.397 4.057 1.00 85.81 84 ARG A O 1
ATOM 641 N N . ILE A 1 85 ? 0.327 -3.228 2.403 1.00 83.25 85 ILE A N 1
ATOM 642 C CA . ILE A 1 85 ? -0.415 -2.122 3.001 1.00 83.25 85 ILE A CA 1
ATOM 643 C C . ILE A 1 85 ? -1.173 -2.690 4.200 1.00 83.25 85 ILE A C 1
ATOM 645 O O . ILE A 1 85 ? -2.120 -3.465 4.046 1.00 83.25 85 ILE A O 1
ATOM 649 N N . GLU A 1 86 ? -0.744 -2.318 5.400 1.00 76.00 86 GLU A N 1
ATOM 650 C CA . GLU A 1 86 ? -1.500 -2.579 6.616 1.00 76.00 86 GLU A CA 1
ATOM 651 C C . GLU A 1 86 ? -2.609 -1.534 6.726 1.00 76.00 86 GLU A C 1
ATOM 653 O O . GLU A 1 86 ? -2.390 -0.388 7.112 1.00 76.00 86 GLU A O 1
ATOM 658 N N . TYR A 1 87 ? -3.814 -1.919 6.312 1.00 81.12 87 TYR A N 1
ATOM 659 C CA . TYR A 1 87 ? -5.004 -1.116 6.554 1.00 81.12 87 TYR A CA 1
ATOM 660 C C . TYR A 1 87 ? -5.481 -1.350 7.987 1.00 81.12 87 TYR A C 1
ATOM 662 O O . TYR A 1 87 ? -5.827 -2.480 8.331 1.00 81.12 87 TYR A O 1
ATOM 670 N N . ASP A 1 88 ? -5.509 -0.292 8.802 1.00 86.31 88 ASP A N 1
ATOM 671 C CA . ASP A 1 88 ? -6.156 -0.308 10.113 1.00 86.31 88 ASP A CA 1
ATOM 672 C C . ASP A 1 88 ? -7.592 0.249 10.008 1.00 86.31 88 ASP A C 1
ATOM 674 O O . ASP A 1 88 ? -7.780 1.472 9.992 1.00 86.31 88 ASP A O 1
ATOM 678 N N . PRO A 1 89 ? -8.624 -0.611 9.948 1.00 89.50 89 PRO A N 1
ATOM 679 C CA . PRO A 1 89 ? -10.019 -0.182 9.887 1.00 89.50 89 PRO A CA 1
ATOM 680 C C . PRO A 1 89 ? -10.498 0.565 11.140 1.00 89.50 89 PRO A C 1
ATOM 682 O O . PRO A 1 89 ? -11.513 1.259 11.076 1.00 89.50 89 PRO A O 1
ATOM 685 N N . CYS A 1 90 ? -9.788 0.471 12.269 1.00 93.88 90 CYS A N 1
ATOM 686 C CA . CYS A 1 90 ? -10.126 1.237 13.467 1.00 93.88 90 CYS A CA 1
ATOM 687 C C . CYS A 1 90 ? -9.648 2.695 13.413 1.00 93.88 90 CYS A C 1
ATOM 689 O O . CYS A 1 90 ? -10.155 3.519 14.173 1.00 93.88 90 CYS A O 1
ATOM 691 N N . SER A 1 91 ? -8.749 3.051 12.487 1.00 93.44 91 SER A N 1
ATOM 692 C CA . SER A 1 91 ? -8.178 4.404 12.375 1.00 93.44 91 SER A CA 1
ATOM 693 C C . SER A 1 91 ? -9.220 5.509 12.151 1.00 93.44 91 SER A C 1
ATOM 695 O O . SER A 1 91 ? -9.036 6.640 12.598 1.00 93.44 91 SER A O 1
ATOM 697 N N . THR A 1 92 ? -10.346 5.190 11.507 1.00 92.88 92 THR A N 1
ATOM 698 C CA . THR A 1 92 ? -11.451 6.134 11.271 1.00 92.88 92 THR A CA 1
ATOM 699 C C . THR A 1 92 ? -12.475 6.178 12.408 1.00 92.88 92 THR A C 1
ATOM 701 O O . THR A 1 92 ? -13.493 6.853 12.271 1.00 92.88 92 THR A O 1
ATOM 704 N N . ASN A 1 93 ? -12.242 5.460 13.514 1.00 94.88 93 ASN A N 1
ATOM 705 C CA . ASN A 1 93 ? -13.156 5.328 14.654 1.00 94.88 93 ASN A CA 1
ATOM 706 C C . ASN A 1 93 ? -14.608 4.995 14.230 1.00 94.88 93 ASN A C 1
ATOM 708 O O . ASN A 1 93 ? -15.529 5.798 14.441 1.00 94.88 93 ASN A O 1
ATOM 712 N N . PRO A 1 94 ? -14.836 3.828 13.592 1.00 96.19 94 PRO A N 1
ATOM 713 C CA . PRO A 1 94 ? -16.163 3.452 13.102 1.00 96.19 94 PRO A CA 1
ATOM 714 C C . PRO A 1 94 ? -17.174 3.224 14.238 1.00 96.19 94 PRO A C 1
ATOM 716 O O . PRO A 1 94 ? -18.332 3.626 14.108 1.00 96.19 94 PRO A O 1
ATOM 719 N N . CYS A 1 95 ? -16.727 2.659 15.364 1.00 97.94 95 CYS A N 1
ATOM 720 C CA . CYS A 1 95 ? -17.564 2.337 16.519 1.00 97.94 95 CYS A CA 1
ATOM 721 C C . CYS A 1 95 ? -18.123 3.595 17.212 1.00 97.94 95 CYS A C 1
ATOM 723 O O . CYS A 1 95 ? -17.433 4.606 17.360 1.00 97.94 95 CYS A O 1
ATOM 725 N N . LYS A 1 96 ? -19.386 3.537 17.640 1.00 97.44 96 LYS A N 1
ATOM 726 C CA . LYS A 1 96 ? -20.153 4.638 18.239 1.00 97.44 96 LYS A CA 1
ATOM 727 C C . LYS A 1 96 ? -20.421 4.397 19.720 1.00 97.44 96 LYS A C 1
ATOM 729 O O . LYS A 1 96 ? -20.099 3.347 20.265 1.00 97.44 96 LYS A O 1
ATOM 734 N N . ASN A 1 97 ? -20.975 5.414 20.379 1.00 96.81 97 ASN A N 1
ATOM 735 C CA . ASN A 1 97 ? -21.484 5.330 21.751 1.00 96.81 97 ASN A CA 1
ATOM 736 C C . ASN A 1 97 ? -20.465 4.817 22.789 1.00 96.81 97 ASN A C 1
ATOM 738 O O . ASN A 1 97 ? -20.825 4.154 23.753 1.00 96.81 97 ASN A O 1
ATOM 742 N N . GLY A 1 98 ? -19.178 5.136 22.603 1.00 94.88 98 GLY A N 1
ATOM 743 C CA . GLY A 1 98 ? -18.106 4.721 23.517 1.00 94.88 98 GLY A CA 1
ATOM 744 C C . GLY A 1 98 ? -17.650 3.266 23.356 1.00 94.88 98 GLY A C 1
ATOM 745 O O . GLY A 1 98 ? -16.941 2.757 24.220 1.00 94.88 98 GLY A O 1
ATOM 746 N N . ALA A 1 99 ? -18.040 2.592 22.271 1.00 97.38 99 ALA A N 1
ATOM 747 C CA . ALA A 1 99 ? -17.597 1.238 21.964 1.00 97.38 99 ALA A CA 1
ATOM 748 C C . ALA A 1 99 ? -16.094 1.157 21.647 1.00 97.38 99 ALA A C 1
ATOM 750 O O . ALA A 1 99 ? -15.505 2.066 21.056 1.00 97.38 99 ALA A O 1
ATOM 751 N N . THR A 1 100 ? -15.478 0.028 22.008 1.00 97.44 100 THR A N 1
ATOM 752 C CA . THR A 1 100 ? -14.056 -0.241 21.727 1.00 97.44 100 THR A CA 1
ATOM 753 C C . THR A 1 100 ? -13.903 -0.891 20.355 1.00 97.44 100 THR A C 1
ATOM 755 O O . THR A 1 100 ? -14.555 -1.896 20.085 1.00 97.44 100 THR A O 1
ATOM 758 N N . CYS A 1 101 ? -13.025 -0.352 19.504 1.00 96.94 101 CYS A N 1
ATOM 759 C CA . CYS A 1 101 ? -12.704 -0.932 18.197 1.00 96.94 101 CYS A CA 1
ATOM 760 C C . CYS A 1 101 ? -11.507 -1.885 18.291 1.00 96.94 101 CYS A C 1
ATOM 762 O O . CYS A 1 101 ? -10.499 -1.554 18.917 1.00 96.94 101 CYS A O 1
ATOM 764 N N . SER A 1 102 ? -11.591 -3.049 17.645 1.00 95.25 102 SER A N 1
ATOM 765 C CA . SER A 1 102 ? -10.479 -3.992 17.512 1.00 95.25 102 SER A CA 1
ATOM 766 C C . SER A 1 102 ? -10.293 -4.435 16.067 1.00 95.25 102 SER A C 1
ATOM 768 O O . SER A 1 102 ? -11.212 -4.956 15.433 1.00 95.25 102 SER A O 1
ATOM 770 N N . THR A 1 103 ? -9.073 -4.269 15.565 1.00 92.31 103 THR A N 1
ATOM 771 C CA . THR A 1 103 ? -8.688 -4.706 14.224 1.00 92.31 103 THR A CA 1
ATOM 772 C C . THR A 1 103 ? -8.451 -6.210 14.182 1.00 92.31 103 THR A C 1
ATOM 774 O O . THR A 1 103 ? -7.764 -6.785 15.027 1.00 92.31 103 THR A O 1
ATOM 777 N N . LYS A 1 104 ? -9.022 -6.863 13.170 1.00 88.25 104 LYS A N 1
ATOM 778 C CA . LYS A 1 104 ? -8.926 -8.297 12.904 1.00 88.25 104 LYS A CA 1
ATOM 779 C C . LYS A 1 104 ? -8.222 -8.514 11.570 1.00 88.25 104 LYS A C 1
ATOM 781 O O . LYS A 1 104 ? -8.793 -8.286 10.505 1.00 88.25 104 LYS A O 1
ATOM 786 N N . ALA A 1 105 ? -6.983 -8.987 11.614 1.00 80.62 105 ALA A N 1
ATOM 787 C CA . ALA A 1 105 ? -6.264 -9.393 10.412 1.00 80.62 105 ALA A CA 1
ATOM 788 C C . ALA A 1 105 ? -6.580 -10.860 10.071 1.00 80.62 105 ALA A C 1
ATOM 790 O O . ALA A 1 105 ? -6.315 -11.761 10.864 1.00 80.62 105 ALA A O 1
ATOM 791 N N . ASN A 1 106 ? -7.113 -11.109 8.875 1.00 67.75 106 ASN A N 1
ATOM 792 C CA . ASN A 1 106 ? -7.209 -12.437 8.269 1.00 67.75 106 ASN A CA 1
ATOM 793 C C . ASN A 1 106 ? -6.182 -12.582 7.131 1.00 67.75 106 ASN A C 1
ATOM 795 O O . ASN A 1 106 ? -5.587 -11.603 6.677 1.00 67.75 106 ASN A O 1
ATOM 799 N N . LYS A 1 107 ? -5.973 -13.815 6.639 1.00 58.84 107 LYS A N 1
ATOM 800 C CA . LYS A 1 107 ? -4.953 -14.139 5.613 1.00 58.84 107 LYS A CA 1
ATOM 801 C C . LYS A 1 107 ? -5.062 -13.318 4.318 1.00 58.84 107 LYS A C 1
ATOM 803 O O . LYS A 1 107 ? -4.076 -13.219 3.597 1.00 58.84 107 LYS A O 1
ATOM 808 N N . SER A 1 108 ? -6.229 -12.739 4.032 1.00 63.91 108 SER A N 1
ATOM 809 C CA . SER A 1 108 ? -6.495 -12.012 2.782 1.00 63.91 108 SER A CA 1
ATOM 810 C C . SER A 1 108 ? -7.205 -10.667 2.963 1.00 63.91 108 SER A C 1
ATOM 812 O O . SER A 1 108 ? -7.359 -9.950 1.985 1.00 63.91 108 SER A O 1
ATOM 814 N N . ASN A 1 109 ? -7.647 -10.310 4.173 1.00 71.50 109 ASN A N 1
ATOM 815 C CA . ASN A 1 109 ? -8.353 -9.051 4.429 1.00 71.50 109 ASN A CA 1
ATOM 816 C C . ASN A 1 109 ? -8.157 -8.610 5.887 1.00 71.50 109 ASN A C 1
ATOM 818 O O . ASN A 1 109 ? -8.038 -9.461 6.771 1.00 71.50 109 ASN A O 1
ATOM 822 N N . THR A 1 110 ? -8.163 -7.304 6.133 1.00 85.06 110 THR A N 1
ATOM 823 C CA . THR A 1 110 ? -8.162 -6.717 7.475 1.00 85.06 110 THR A CA 1
ATOM 824 C C . THR A 1 110 ? -9.526 -6.077 7.738 1.00 85.06 110 THR A C 1
ATOM 826 O O . THR A 1 110 ? -9.947 -5.185 7.008 1.00 85.06 110 THR A O 1
ATOM 829 N N . THR A 1 111 ? -10.233 -6.545 8.766 1.00 89.25 111 THR A N 1
ATOM 830 C CA . THR A 1 111 ? -11.567 -6.063 9.172 1.00 89.25 111 THR A CA 1
ATOM 831 C C . THR A 1 111 ? -11.527 -5.498 10.594 1.00 89.25 111 THR A C 1
ATOM 833 O O . THR A 1 111 ? -10.482 -5.535 11.240 1.00 89.25 111 THR A O 1
ATOM 836 N N . TYR A 1 112 ? -12.642 -4.966 11.100 1.00 93.50 112 TYR A N 1
ATOM 837 C CA . TYR A 1 112 ? -12.770 -4.507 12.489 1.00 93.50 112 TYR A CA 1
ATOM 838 C C . TYR A 1 112 ? -13.956 -5.170 13.190 1.00 93.50 112 TYR A C 1
ATOM 840 O O . TYR A 1 112 ? -14.855 -5.704 12.543 1.00 93.50 112 TYR A O 1
ATOM 848 N N . GLU A 1 113 ? -13.935 -5.122 14.517 1.00 95.81 113 GLU A N 1
ATOM 849 C CA . GLU A 1 113 ? -15.021 -5.521 15.408 1.00 95.81 113 GLU A CA 1
ATOM 850 C C . GLU A 1 113 ? -15.227 -4.426 16.464 1.00 95.81 113 GLU A C 1
ATOM 852 O O . GLU A 1 113 ? -14.251 -3.908 17.016 1.00 95.81 113 GLU A O 1
ATOM 857 N N . CYS A 1 114 ? -16.486 -4.074 16.738 1.00 97.62 114 CYS A N 1
ATOM 858 C CA . CYS A 1 114 ? -16.858 -3.129 17.787 1.00 97.62 114 CYS A CA 1
ATOM 859 C C . CYS A 1 114 ? -17.404 -3.875 19.009 1.00 97.62 114 CYS A C 1
ATOM 861 O O . CYS A 1 114 ? -18.368 -4.630 18.905 1.00 97.62 114 CYS A O 1
ATOM 863 N N . PHE A 1 115 ? -16.824 -3.624 20.180 1.00 97.38 115 PHE A N 1
ATOM 864 C CA . PHE A 1 115 ? -17.338 -4.121 21.454 1.00 97.38 115 PHE A CA 1
ATOM 865 C C . PHE A 1 115 ? -18.316 -3.105 22.042 1.00 97.38 115 PHE A C 1
ATOM 867 O O . PHE A 1 115 ? -17.899 -2.067 22.569 1.00 97.38 115 PHE A O 1
ATOM 874 N N . CYS A 1 116 ? -19.611 -3.399 21.913 1.00 98.12 116 CYS A N 1
ATOM 875 C CA . CYS A 1 116 ? -20.679 -2.497 22.328 1.00 98.12 116 CYS A CA 1
ATOM 876 C C . CYS A 1 116 ? -20.852 -2.470 23.856 1.00 98.12 116 CYS A C 1
ATOM 878 O O . CYS A 1 116 ? -20.841 -3.526 24.496 1.00 98.12 116 CYS A O 1
A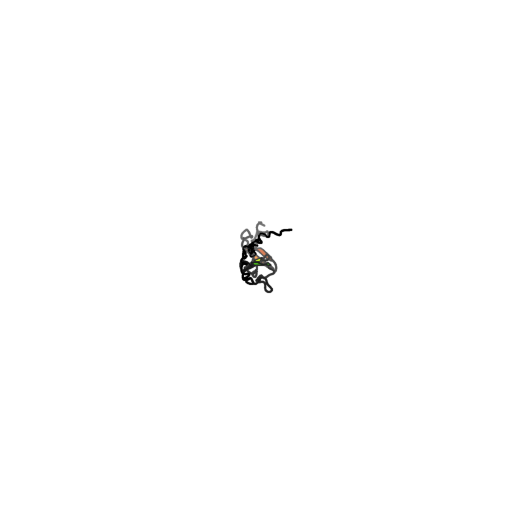TOM 880 N N . PRO A 1 117 ? -21.033 -1.280 24.459 1.00 97.56 117 PRO A N 1
ATOM 881 C CA . PRO A 1 117 ? -21.465 -1.164 25.846 1.00 97.56 117 PRO A CA 1
ATOM 882 C C . PRO A 1 117 ? -22.885 -1.710 26.051 1.00 97.56 117 PRO A C 1
ATOM 884 O O . PRO A 1 117 ? -23.658 -1.843 25.104 1.00 97.56 117 PRO A O 1
ATOM 887 N N . LEU A 1 118 ? -23.248 -1.974 27.310 1.00 97.00 118 LEU A N 1
ATOM 888 C CA . LEU A 1 118 ? -24.613 -2.359 27.691 1.00 97.00 118 LEU A CA 1
ATOM 889 C C . LEU A 1 118 ? -25.647 -1.342 27.177 1.00 97.00 118 LEU A C 1
ATOM 891 O O . LEU A 1 118 ? -25.468 -0.138 27.359 1.00 97.00 118 LEU A O 1
ATOM 895 N N . GLY A 1 119 ? -26.730 -1.849 26.580 1.00 96.62 119 GLY A N 1
ATOM 896 C CA . GLY A 1 119 ? -27.806 -1.039 25.999 1.00 96.62 119 GLY A CA 1
ATOM 897 C C . GLY A 1 119 ? -27.506 -0.481 24.605 1.00 96.62 119 GLY A C 1
ATOM 898 O O . GLY A 1 119 ? -28.229 0.396 24.141 1.00 96.62 119 GLY A O 1
ATOM 899 N N . TYR A 1 120 ? -26.444 -0.948 23.937 1.00 97.81 120 TYR A N 1
ATOM 900 C CA . TYR A 1 120 ? -26.148 -0.608 22.545 1.00 97.81 120 TYR A CA 1
ATOM 901 C C . TYR A 1 120 ? -25.910 -1.854 21.691 1.00 97.81 120 TYR A C 1
ATOM 903 O O . TYR A 1 120 ? -25.298 -2.823 22.139 1.00 97.81 120 TYR A O 1
ATOM 911 N N . GLY A 1 121 ? -26.320 -1.774 20.427 1.00 95.56 121 GLY A N 1
ATOM 912 C CA . GLY A 1 121 ? -26.184 -2.822 19.421 1.00 95.56 121 GLY A CA 1
ATOM 913 C C . GLY A 1 121 ? -25.966 -2.262 18.011 1.00 95.56 121 GLY A C 1
ATOM 914 O O . GLY A 1 121 ? -25.901 -1.048 17.791 1.00 95.56 121 GLY A O 1
ATOM 915 N N . GLY A 1 122 ? -25.833 -3.164 17.040 1.00 96.25 122 GLY A N 1
ATOM 916 C CA . GLY A 1 122 ? -25.473 -2.842 15.654 1.00 96.25 122 GLY A CA 1
ATOM 917 C C . GLY A 1 122 ? -23.992 -3.072 15.340 1.00 96.25 122 GLY A C 1
ATOM 918 O O . GLY A 1 122 ? -23.175 -3.294 16.231 1.00 96.25 122 GLY A O 1
ATOM 919 N N . THR A 1 123 ? -23.632 -3.029 14.051 1.00 95.88 123 THR A N 1
ATOM 920 C CA . THR A 1 123 ? -22.247 -3.308 13.601 1.00 95.88 123 THR A CA 1
ATOM 921 C C . THR A 1 123 ? -21.258 -2.275 14.142 1.00 95.88 123 THR A C 1
ATOM 923 O O . THR A 1 123 ? -20.115 -2.609 14.443 1.00 95.88 123 THR A O 1
ATOM 926 N N . ASN A 1 124 ? -21.716 -1.031 14.303 1.00 97.38 124 ASN A N 1
ATOM 927 C CA . ASN A 1 124 ? -20.937 0.074 14.841 1.00 97.38 124 ASN A CA 1
ATOM 928 C C . ASN A 1 124 ? -21.418 0.493 16.233 1.00 97.38 124 ASN A C 1
ATOM 930 O O . ASN A 1 124 ? -21.034 1.566 16.691 1.00 97.38 124 ASN A O 1
ATOM 934 N N . CYS A 1 125 ? -22.240 -0.313 16.913 1.00 97.69 125 CYS A N 1
ATOM 935 C CA . CYS A 1 125 ? -22.864 0.044 18.191 1.00 97.69 125 CYS A CA 1
ATOM 936 C C . CYS A 1 125 ? -23.676 1.351 18.122 1.00 97.69 125 CYS A C 1
ATOM 938 O O . CYS A 1 125 ? -23.689 2.137 19.068 1.00 97.69 125 CYS A O 1
ATOM 940 N N . GLU A 1 126 ? -24.286 1.635 16.970 1.00 97.19 126 GLU A N 1
ATOM 941 C CA . GLU A 1 126 ? -25.000 2.878 16.674 1.00 97.19 126 GLU A CA 1
ATOM 942 C C . GLU A 1 126 ? -26.434 2.915 17.214 1.00 97.19 126 GLU A C 1
ATOM 944 O O . GLU A 1 126 ? -26.987 4.002 17.383 1.00 97.19 126 GLU A O 1
ATOM 949 N N . SER A 1 127 ? -27.019 1.749 17.490 1.00 97.06 127 SER A N 1
ATOM 950 C CA . SER A 1 127 ? -28.401 1.612 17.952 1.00 97.06 127 SER A CA 1
ATOM 951 C C . SER A 1 127 ? -28.440 1.415 19.461 1.00 97.06 127 SER A C 1
ATOM 953 O O . SER A 1 127 ? -27.591 0.717 20.005 1.00 97.06 127 SER A O 1
ATOM 955 N N 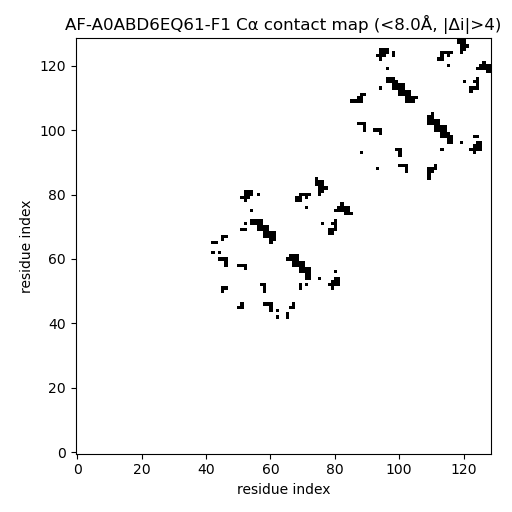. SER A 1 128 ? -29.421 2.008 20.135 1.00 93.50 128 SER A N 1
ATOM 956 C CA . SER A 1 128 ? -29.736 1.702 21.534 1.00 93.50 128 SER A CA 1
ATOM 957 C C . SER A 1 128 ? -30.678 0.496 21.603 1.00 93.50 128 SER A C 1
ATOM 959 O O . SER A 1 128 ? -31.701 0.508 20.912 1.00 93.50 128 SER A O 1
ATOM 961 N N . GLU A 1 129 ? -30.347 -0.497 22.426 1.00 80.88 129 GLU A N 1
ATOM 962 C CA . GLU A 1 129 ? -31.149 -1.704 22.698 1.00 80.88 129 GLU A CA 1
ATOM 963 C C . GLU A 1 129 ? -31.750 -1.690 24.107 1.00 80.88 129 GLU A C 1
ATOM 965 O O . GLU A 1 129 ? -31.057 -1.239 25.051 1.00 80.88 129 GLU A O 1
#

Nearest PDB structures (foldseek):
  5uk5-assembly1_A  TM=5.759E-01  e=2.418E-07  Rattus norvegicus
  3ca7-assembly1_A  TM=9.217E-01  e=2.221E-02  unclassified
  3ltf-assembly1_B  TM=7.750E-01  e=1.947E-02  Drosophila melanogaster
  3c9a-assembly2_C  TM=7.705E-01  e=2.221E-02  unclassified
  3ltg-assembly1_D  TM=8.034E-01  e=5.570E-02  Drosophila melanogaster

InterPro domains:
  IPR000742 EGF-like domain [PF00008] (51-79)
  IPR000742 EGF-like domain [PF00008] (90-123)
  IPR000742 EGF-like domain [PS00022] (114-125)
  IPR000742 EGF-like domain [PS01186] (70-81)
  IPR000742 EGF-like domain [PS01186] (114-125)
  IPR000742 EGF-like domain [PS50026] (43-82)
  IPR000742 EGF-like domain [PS50026] (86-126)
  IPR000742 EGF-like domain [SM00181] (46-82)
  IPR000742 EGF-like domain [SM00181] (89-126)
  IPR001881 EGF-like calcium-binding domain [SM00179] (47-82)
  IPR001881 EGF-like calcium-binding domain [SM00179] (86-126)

Secondary structure (DSSP, 8-state):
--------------------------------PPPS---------TTSSS-S--TTPEEEEETTTTEEEEEPPTTEESTTS-EE----TTTT----TTPEEEEEE-SS-EEEEEEPPTTEESTTS-EE-

Mean predicted aligned error: 16.54 Å

pLDDT: mean 80.04, std 18.27, range [38.12, 98.12]

Foldseek 3Di:
DDDDDDDDDPPPPPPPPDPPPPPPPPPCPPPPDDPPPPPPVVLDFCCPPDNLADDPWDWDADSVVSDIATREDPQFDDRRSPDGDDDDPCPVVQADDPWDKDWDDDPPDIDIQTHADPQFDDRRSPDGD

Radius of gyration: 48.3 Å; Cα contacts (8 Å, |Δi|>4): 167; chains: 1; bounding box: 84×44×154 Å

Organism: NCBI:txid75299

Sequence (129 aa):
MKMTTCIISVLTKQTTISPVRASTFLASVKARRLPETVHKTKVENMCGAKSPCLNNATCIFDADKKSYSCKCVEGYTNENCSERIEYDPCSTNPCKNGATCSTKANKSNTTYECFCPLGYGGTNCESSE

Solvent-accessible surface area (backbone atoms only — not comparable to full-atom values): 8469 Å² total; per-residue (Å²): 139,82,89,78,89,83,81,94,76,84,78,77,78,79,74,80,78,70,84,78,76,82,78,76,82,72,77,75,78,72,77,75,72,73,73,90,69,68,74,78,66,80,68,76,66,62,57,44,101,71,46,70,33,31,81,86,23,48,62,45,66,40,71,90,77,74,45,71,47,41,50,49,43,92,61,35,35,71,77,34,20,76,43,68,59,82,67,63,59,46,78,77,57,69,37,29,86,86,25,49,65,43,71,44,80,53,102,86,50,59,44,65,49,46,50,50,48,93,54,36,35,68,82,32,20,75,40,81,95